Protein AF-A0A7W4E0H0-F1 (afdb_monomer_lite)

Secondary structure (DSSP, 8-state):
--HHHHHHHHHHHHHHHHHHHHHHHHHHHH--THHHHHHHHHHHHHHHHHHHHHHHHHHHTTS-HHHHHHHHHHHHHHHHHHHHHHHTT-

Foldseek 3Di:
DDLVVLLVVLVVVLVVLVVVLVVLLVVLVVDDDPLSVVSVVLSVVSVVLSVVLVVVSVVPSVDDSVVSVVSSVVNVVVSVVSVVVNVVSD

Sequence (90 aa):
MDTNELKQKFQEQIENAKKELEILKGKAEELSGDAKAELEEKSKLLEAKLEEAEGKWDEIKDLAEDKLEDLKSDFGKLWDSAKSKLDDLF

pLDDT: mean 84.87, std 5.75, range [61.16, 91.44]

Radius of gyration: 14.51 Å; chains: 1; bounding box: 31×17×45 Å

Structure (mmCIF, N/CA/C/O backbone):
data_AF-A0A7W4E0H0-F1
#
_entry.id   AF-A0A7W4E0H0-F1
#
loop_
_atom_site.group_PDB
_atom_site.id
_atom_site.type_symbol
_atom_site.label_atom_id
_atom_site.label_alt_id
_atom_site.label_comp_id
_atom_site.label_asym_id
_atom_site.label_entity_id
_atom_site.label_seq_id
_atom_site.pdbx_PDB_ins_code
_atom_site.Cartn_x
_atom_site.Cartn_y
_atom_site.Cartn_z
_atom_site.occupancy
_atom_site.B_iso_or_equiv
_atom_site.auth_seq_id
_atom_site.auth_comp_id
_atom_site.auth_asym_id
_atom_site.auth_atom_id
_atom_site.pdbx_PDB_model_num
ATOM 1 N N . MET A 1 1 ? -4.070 -4.419 20.940 1.00 61.16 1 MET A N 1
ATOM 2 C CA . MET A 1 1 ? -3.736 -3.274 20.077 1.00 61.16 1 MET A CA 1
ATOM 3 C C . MET A 1 1 ? 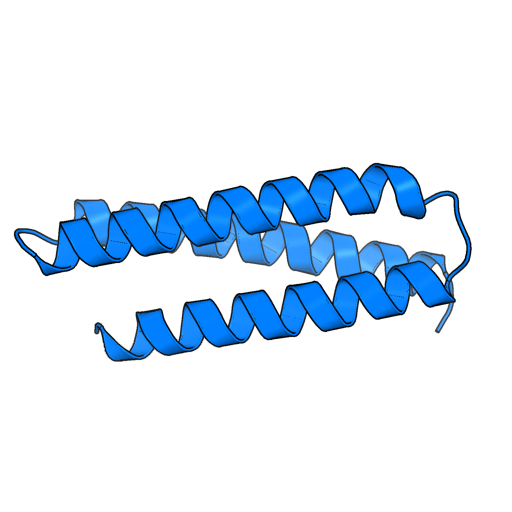-4.963 -2.403 20.110 1.00 61.16 1 MET A C 1
ATOM 5 O O . MET A 1 1 ? -6.018 -2.947 19.835 1.00 61.16 1 MET A O 1
ATOM 9 N N . ASP A 1 2 ? -4.870 -1.154 20.554 1.00 78.56 2 ASP A N 1
ATOM 10 C CA . ASP A 1 2 ? -6.070 -0.317 20.687 1.00 78.56 2 ASP A CA 1
ATOM 11 C C . ASP A 1 2 ? -6.559 0.163 19.311 1.00 78.56 2 ASP A C 1
ATOM 13 O O . ASP A 1 2 ? -5.762 0.372 18.393 1.00 78.56 2 ASP A O 1
ATOM 17 N N . THR A 1 3 ? -7.865 0.396 19.172 1.00 79.19 3 THR A N 1
ATOM 18 C CA . THR A 1 3 ? -8.531 0.673 17.884 1.00 79.19 3 THR A CA 1
ATOM 19 C C . THR A 1 3 ? -7.895 1.870 17.196 1.00 79.19 3 THR A C 1
ATOM 21 O O . THR A 1 3 ? -7.715 1.887 15.982 1.00 79.19 3 THR A O 1
ATOM 24 N N . ASN A 1 4 ? -7.515 2.875 17.986 1.00 83.06 4 ASN A N 1
ATOM 25 C CA . ASN A 1 4 ? -6.826 4.066 17.507 1.00 83.06 4 ASN A CA 1
ATOM 26 C C . ASN A 1 4 ? -5.428 3.766 16.962 1.00 83.06 4 ASN A C 1
ATOM 28 O O . ASN A 1 4 ? -5.066 4.320 15.930 1.00 83.06 4 ASN A O 1
ATOM 32 N N . GLU A 1 5 ? -4.657 2.881 17.594 1.00 84.81 5 GLU A N 1
ATOM 33 C CA . GLU A 1 5 ? -3.351 2.477 17.061 1.00 84.81 5 GLU A CA 1
ATOM 34 C C . GLU A 1 5 ? -3.512 1.694 15.757 1.00 84.81 5 GLU A C 1
ATOM 36 O O . GLU A 1 5 ? -2.744 1.870 14.812 1.00 84.81 5 GLU A O 1
ATOM 41 N N . LEU A 1 6 ? -4.518 0.819 15.695 1.00 83.69 6 LEU A N 1
ATOM 42 C CA . LEU A 1 6 ? -4.835 0.037 14.503 1.00 83.69 6 LEU A CA 1
ATOM 43 C C . LEU A 1 6 ? -5.238 0.963 13.352 1.00 83.69 6 LEU A C 1
ATOM 45 O O . LEU A 1 6 ? -4.735 0.806 12.235 1.00 83.69 6 LEU A O 1
ATOM 49 N N . LYS A 1 7 ? -6.016 2.005 13.671 1.00 85.69 7 LYS A N 1
ATOM 50 C CA . LYS A 1 7 ? -6.371 3.070 12.740 1.00 85.69 7 LYS A CA 1
ATOM 51 C C . LYS A 1 7 ? -5.196 3.864 12.224 1.00 85.69 7 LYS A C 1
ATOM 53 O O . LYS A 1 7 ? -5.032 3.982 11.013 1.00 85.69 7 LYS A O 1
ATOM 58 N N . GLN A 1 8 ? -4.358 4.354 13.126 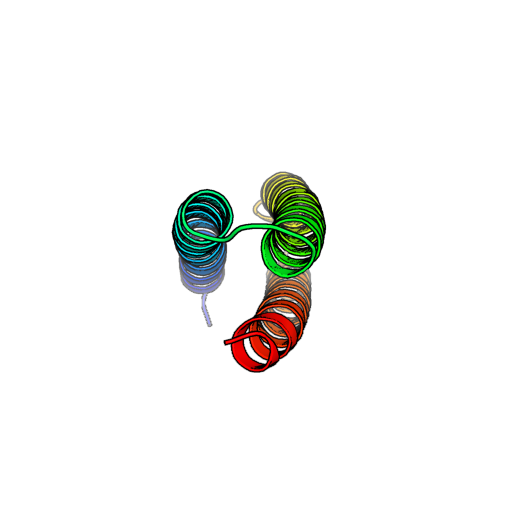1.00 87.81 8 GLN A N 1
ATOM 59 C CA . GLN A 1 8 ? -3.173 5.106 12.742 1.00 87.81 8 GLN A CA 1
ATOM 60 C C . GLN A 1 8 ? -2.252 4.267 11.863 1.00 87.81 8 GLN A C 1
ATOM 62 O O . GLN A 1 8 ? -1.859 4.724 10.797 1.00 87.81 8 GLN A O 1
ATOM 67 N N . LYS A 1 9 ? -1.987 3.008 12.231 1.00 86.38 9 LYS A N 1
ATOM 68 C CA . LYS A 1 9 ? -1.104 2.155 11.427 1.00 86.38 9 LYS A CA 1
ATOM 69 C C . LYS A 1 9 ? -1.671 1.822 10.053 1.00 86.38 9 LYS A C 1
ATOM 71 O O . LYS A 1 9 ? -0.895 1.655 9.120 1.00 86.38 9 LYS A O 1
ATOM 76 N N . PHE A 1 10 ? -2.984 1.654 9.916 1.00 86.81 10 PHE A N 1
ATOM 77 C CA . PHE A 1 10 ? -3.561 1.408 8.596 1.00 86.81 10 PHE A CA 1
ATOM 78 C C . PHE A 1 10 ? -3.535 2.666 7.727 1.00 86.81 10 PHE A C 1
ATOM 80 O O . PHE A 1 10 ? -3.147 2.598 6.564 1.00 86.81 10 PHE A O 1
ATOM 87 N N . GLN A 1 11 ? -3.840 3.824 8.312 1.00 87.62 11 GLN A N 1
ATOM 88 C CA . GLN A 1 11 ? -3.702 5.106 7.631 1.00 87.62 11 GLN A CA 1
ATOM 89 C C . GLN A 1 11 ? -2.247 5.364 7.194 1.00 87.62 11 GLN A C 1
ATOM 91 O O . GLN A 1 11 ? -2.009 5.771 6.061 1.00 87.62 11 GLN A O 1
ATOM 96 N N . GLU A 1 12 ? -1.263 5.044 8.039 1.00 90.50 12 GLU A N 1
ATOM 97 C CA . GLU A 1 12 ? 0.163 5.088 7.685 1.00 90.50 12 GLU A CA 1
ATOM 98 C C . GLU A 1 12 ? 0.515 4.122 6.545 1.00 90.50 12 GLU A C 1
ATOM 100 O O . GLU A 1 12 ? 1.308 4.469 5.673 1.00 90.50 12 GLU A O 1
ATOM 105 N N . GLN A 1 13 ? -0.060 2.913 6.520 1.00 88.00 13 GLN A N 1
ATOM 106 C CA . GLN A 1 13 ? 0.149 1.972 5.414 1.00 88.00 13 GLN A CA 1
ATOM 107 C C . GLN A 1 13 ? -0.400 2.514 4.098 1.00 88.00 13 GLN A C 1
ATOM 109 O O . GLN A 1 13 ? 0.292 2.432 3.087 1.00 88.00 13 GLN A O 1
ATOM 114 N N . ILE A 1 14 ? -1.600 3.095 4.114 1.00 89.38 14 ILE A N 1
ATOM 115 C CA . ILE A 1 14 ? -2.188 3.754 2.945 1.00 89.38 14 ILE A CA 1
ATOM 116 C C . ILE A 1 14 ? -1.292 4.906 2.477 1.00 89.38 14 ILE A C 1
ATOM 118 O O . ILE A 1 14 ? -0.976 4.993 1.293 1.00 89.38 14 ILE A O 1
ATOM 122 N N . GLU A 1 15 ? -0.834 5.776 3.381 1.00 91.19 15 GLU A N 1
ATOM 123 C CA . GLU A 1 15 ? 0.051 6.884 3.004 1.00 91.19 15 GLU A CA 1
ATOM 124 C C . GLU A 1 15 ? 1.392 6.406 2.438 1.00 91.19 15 GLU A C 1
ATOM 126 O O . GLU A 1 15 ? 1.889 6.967 1.459 1.00 91.19 15 GLU A O 1
ATOM 131 N N . ASN A 1 16 ? 1.991 5.375 3.034 1.00 90.38 16 ASN A N 1
ATOM 132 C CA . ASN A 1 16 ? 3.232 4.796 2.529 1.00 90.38 16 ASN A CA 1
ATOM 133 C C . ASN A 1 16 ? 3.024 4.180 1.147 1.00 90.38 16 ASN A C 1
ATOM 135 O O . ASN A 1 16 ? 3.817 4.430 0.243 1.00 90.38 16 ASN A O 1
ATOM 139 N N . ALA A 1 17 ? 1.929 3.450 0.959 1.00 89.88 17 ALA A N 1
ATOM 140 C CA . ALA A 1 17 ? 1.568 2.881 -0.323 1.00 89.88 17 ALA A CA 1
ATOM 141 C C . ALA A 1 17 ? 1.331 3.970 -1.390 1.00 89.88 17 ALA A C 1
ATOM 143 O O . ALA A 1 17 ? 1.837 3.850 -2.503 1.00 89.88 17 ALA A O 1
ATOM 144 N N . LYS A 1 18 ? 0.681 5.095 -1.051 1.00 90.75 18 LYS A N 1
ATOM 145 C CA . LYS A 1 18 ? 0.563 6.261 -1.951 1.00 90.75 18 LYS A CA 1
ATOM 146 C C . LYS A 1 18 ? 1.925 6.801 -2.382 1.00 90.75 18 LYS A C 1
ATOM 148 O O . LYS A 1 18 ? 2.153 7.000 -3.572 1.00 90.75 18 LYS A O 1
ATOM 153 N N . LYS A 1 19 ? 2.842 7.007 -1.433 1.00 91.44 19 LYS A N 1
ATOM 154 C CA . LYS A 1 19 ? 4.201 7.499 -1.728 1.00 91.44 19 LYS A CA 1
ATOM 155 C C . LYS A 1 19 ? 4.966 6.531 -2.624 1.00 91.44 19 LYS A C 1
ATOM 157 O O . LYS A 1 19 ? 5.626 6.947 -3.570 1.00 91.44 19 LYS A O 1
ATOM 162 N N . GLU A 1 20 ? 4.872 5.236 -2.344 1.00 88.56 20 GLU A N 1
ATOM 163 C CA . GLU A 1 20 ? 5.496 4.209 -3.175 1.00 88.56 20 GLU A CA 1
ATOM 164 C C . GLU A 1 20 ? 4.898 4.173 -4.581 1.00 88.56 20 GLU A C 1
ATOM 166 O O . GLU A 1 20 ? 5.645 4.085 -5.551 1.00 88.56 20 GLU A O 1
ATOM 171 N N . LEU A 1 21 ? 3.577 4.316 -4.710 1.00 90.38 21 LEU A N 1
ATOM 172 C CA . LEU A 1 21 ? 2.900 4.427 -5.998 1.00 90.38 21 LEU A CA 1
ATOM 173 C C . LEU A 1 21 ? 3.435 5.600 -6.825 1.00 90.38 21 LEU A C 1
ATOM 175 O O . LEU A 1 21 ? 3.683 5.435 -8.017 1.00 90.38 21 LEU A O 1
ATOM 179 N N . GLU A 1 22 ? 3.624 6.770 -6.210 1.00 90.88 22 GLU A N 1
ATOM 180 C CA . GLU A 1 22 ? 4.198 7.938 -6.885 1.00 90.88 22 GLU A CA 1
ATOM 181 C C . GLU A 1 22 ? 5.637 7.684 -7.339 1.00 90.88 22 GLU A C 1
ATOM 183 O O . GLU A 1 22 ? 5.984 8.005 -8.474 1.00 90.88 22 GLU A O 1
ATOM 188 N N . ILE A 1 23 ? 6.459 7.045 -6.499 1.00 89.38 23 ILE A N 1
ATOM 189 C CA . ILE A 1 23 ? 7.826 6.652 -6.871 1.00 89.38 23 ILE A CA 1
ATOM 190 C C . ILE A 1 23 ? 7.800 5.692 -8.062 1.00 89.38 23 ILE A C 1
ATOM 192 O O . ILE A 1 23 ? 8.583 5.852 -8.996 1.00 89.38 23 ILE A O 1
ATOM 196 N N . LEU A 1 24 ? 6.905 4.701 -8.052 1.00 87.19 24 LEU A N 1
ATOM 197 C CA . LEU A 1 24 ? 6.751 3.760 -9.156 1.00 87.19 24 LEU A CA 1
ATOM 198 C C . LEU A 1 24 ? 6.316 4.473 -10.433 1.00 87.19 24 LEU A C 1
ATOM 200 O O . LEU A 1 24 ? 6.954 4.294 -11.460 1.00 87.19 24 LEU A O 1
ATOM 204 N N . LYS A 1 25 ? 5.298 5.335 -10.371 1.00 87.31 25 LYS A N 1
ATOM 205 C CA . LYS A 1 25 ? 4.866 6.137 -11.524 1.00 87.31 25 LYS A CA 1
ATOM 206 C C . LYS A 1 25 ? 6.018 6.978 -12.083 1.00 87.31 25 LYS A C 1
ATOM 208 O O . LYS A 1 25 ? 6.236 6.951 -13.288 1.00 87.31 25 LYS A O 1
ATOM 213 N N . GLY A 1 26 ? 6.806 7.624 -11.220 1.00 89.50 26 GLY A N 1
ATOM 214 C CA . GLY A 1 26 ? 8.002 8.369 -11.625 1.00 89.50 26 GLY A CA 1
ATOM 215 C C . GLY A 1 26 ? 9.049 7.486 -12.312 1.00 89.50 26 GLY A C 1
ATOM 216 O O . GLY A 1 26 ? 9.504 7.811 -13.404 1.00 89.50 26 GLY A O 1
ATOM 217 N N . LYS A 1 27 ? 9.361 6.313 -11.744 1.00 86.31 27 LYS A N 1
ATOM 218 C CA . LYS A 1 27 ? 10.248 5.332 -12.393 1.00 86.31 27 LYS A CA 1
ATOM 219 C C . LYS A 1 27 ? 9.699 4.860 -13.744 1.00 86.31 27 LYS A C 1
ATOM 221 O O . LYS A 1 27 ? 10.477 4.624 -14.661 1.00 86.31 27 LYS A O 1
ATOM 226 N N . ALA A 1 28 ? 8.378 4.728 -13.889 1.00 87.25 28 ALA A N 1
ATOM 227 C CA . ALA A 1 28 ? 7.736 4.372 -15.158 1.00 87.25 28 ALA A CA 1
ATOM 228 C C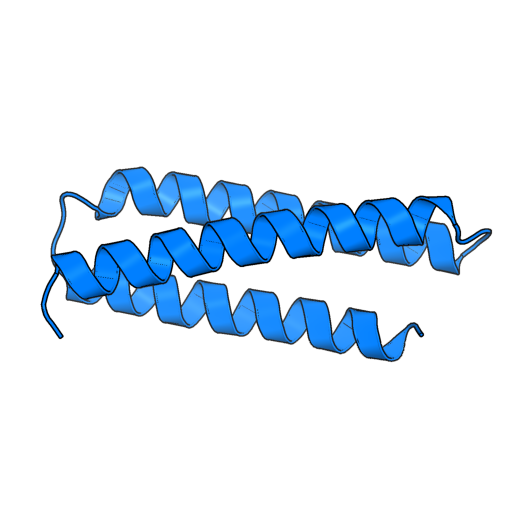 . ALA A 1 28 ? 8.028 5.420 -16.232 1.00 87.25 28 ALA A C 1
ATOM 230 O O . ALA A 1 28 ? 8.279 5.075 -17.385 1.00 87.25 28 ALA A O 1
ATOM 231 N N . GLU A 1 29 ? 8.005 6.697 -15.851 1.00 86.38 29 GLU A N 1
ATOM 232 C CA . GLU A 1 29 ? 8.330 7.803 -16.748 1.00 86.38 29 GLU A CA 1
ATOM 233 C C . GLU A 1 29 ? 9.809 7.826 -17.150 1.00 86.38 29 GLU A C 1
ATOM 235 O O . GLU A 1 29 ? 10.113 8.222 -18.276 1.00 86.38 29 GLU A O 1
ATOM 240 N N . GLU A 1 30 ? 10.709 7.360 -16.279 1.00 86.88 30 GLU A N 1
ATOM 241 C CA . GLU A 1 30 ? 12.140 7.201 -16.577 1.00 86.88 30 GLU A CA 1
ATOM 242 C C . GLU A 1 30 ? 12.449 5.964 -17.443 1.00 86.88 30 GLU A C 1
ATOM 244 O O . GLU A 1 30 ? 13.469 5.922 -18.136 1.00 86.88 30 GLU A O 1
ATOM 249 N N . LEU A 1 31 ? 11.572 4.958 -17.431 1.00 86.12 31 LEU A N 1
ATOM 250 C CA . LEU A 1 31 ? 11.677 3.762 -18.264 1.00 86.12 31 LEU A CA 1
ATOM 251 C C . LEU A 1 31 ? 11.153 3.993 -19.691 1.00 86.12 31 LEU A C 1
ATOM 253 O O . LEU A 1 31 ? 10.433 4.942 -20.001 1.00 86.12 31 LEU A O 1
ATOM 257 N N . SER A 1 32 ? 11.489 3.073 -20.599 1.00 85.56 32 SER A N 1
ATOM 258 C CA . SER A 1 32 ? 10.989 3.085 -21.977 1.00 85.56 32 SER A CA 1
ATOM 259 C C . SER A 1 32 ? 10.698 1.675 -22.493 1.00 85.56 32 SER A C 1
ATOM 261 O O . SER A 1 32 ? 11.203 0.687 -21.959 1.00 85.56 32 SER A O 1
ATOM 263 N N . GLY A 1 33 ? 9.857 1.583 -23.528 1.00 85.44 33 GLY A N 1
ATOM 264 C CA . GLY A 1 33 ? 9.459 0.308 -24.127 1.00 85.44 33 GLY A CA 1
ATOM 265 C C . GLY A 1 33 ? 8.582 -0.541 -23.203 1.00 85.44 33 GLY A C 1
ATOM 266 O O . GLY A 1 33 ? 7.754 -0.009 -22.462 1.00 85.44 33 GLY A O 1
ATOM 267 N N . ASP A 1 34 ? 8.775 -1.858 -23.250 1.00 85.94 34 ASP A N 1
ATOM 268 C CA . ASP A 1 34 ? 7.945 -2.830 -22.524 1.00 85.94 34 ASP A CA 1
ATOM 269 C C . ASP A 1 34 ? 8.031 -2.663 -21.001 1.00 85.94 34 ASP A C 1
ATOM 271 O O . ASP A 1 34 ? 7.021 -2.784 -20.312 1.00 85.94 34 ASP A O 1
ATOM 275 N N . ALA A 1 35 ? 9.201 -2.279 -20.475 1.00 84.44 35 ALA A N 1
ATOM 276 C CA . ALA A 1 35 ? 9.390 -2.049 -19.043 1.00 84.44 35 ALA A CA 1
ATOM 277 C C . ALA A 1 35 ? 8.503 -0.908 -18.519 1.00 84.44 35 ALA A C 1
ATOM 279 O O . ALA A 1 35 ? 7.930 -1.018 -17.439 1.00 84.44 35 ALA A O 1
ATOM 280 N N . LYS A 1 36 ? 8.331 0.169 -19.302 1.00 88.12 36 LYS A N 1
ATOM 281 C CA . LYS A 1 36 ? 7.413 1.263 -18.952 1.00 88.12 36 LYS A CA 1
ATOM 282 C C . LYS A 1 36 ? 5.963 0.786 -18.936 1.00 88.12 36 LYS A C 1
ATOM 284 O O . LYS A 1 36 ? 5.238 1.092 -17.995 1.00 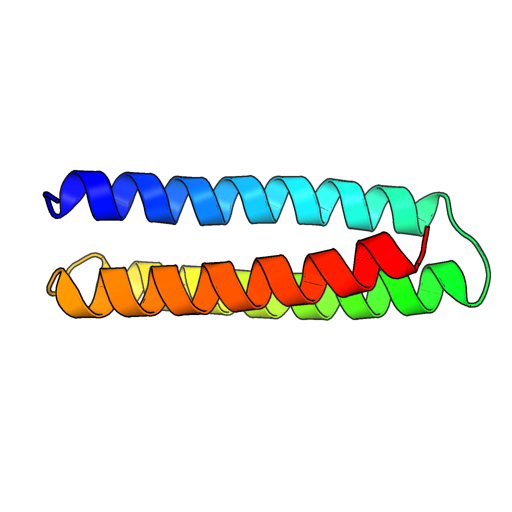88.12 36 LYS A O 1
ATOM 289 N N . ALA A 1 37 ? 5.548 0.046 -19.963 1.00 88.50 37 ALA A N 1
ATOM 290 C CA . ALA A 1 37 ? 4.180 -0.451 -20.068 1.00 88.50 37 ALA A CA 1
ATOM 291 C C . ALA A 1 37 ? 3.826 -1.397 -18.908 1.00 88.50 37 ALA A C 1
ATOM 293 O O . ALA A 1 37 ? 2.775 -1.232 -18.289 1.00 88.50 37 ALA A O 1
ATOM 294 N N . GLU A 1 38 ? 4.722 -2.329 -18.565 1.00 86.25 38 GLU A N 1
ATOM 295 C CA . GLU A 1 38 ? 4.512 -3.262 -17.454 1.00 86.25 38 GLU A CA 1
ATOM 296 C C . GLU A 1 38 ? 4.468 -2.532 -16.105 1.00 86.25 38 GLU A C 1
ATOM 298 O O . GLU A 1 38 ? 3.622 -2.830 -15.256 1.00 86.25 38 GLU A O 1
ATOM 303 N N . LEU A 1 39 ? 5.337 -1.535 -15.911 1.00 87.69 39 LEU A N 1
ATOM 304 C CA . LEU A 1 39 ? 5.343 -0.740 -14.690 1.00 87.69 39 LEU A CA 1
ATOM 305 C C . LEU A 1 39 ? 4.079 0.115 -14.552 1.00 87.69 39 LEU A C 1
ATOM 307 O O . LEU A 1 39 ? 3.472 0.120 -13.486 1.00 87.69 39 LEU A O 1
ATOM 311 N N . GLU A 1 40 ? 3.646 0.796 -15.618 1.00 88.94 40 GLU A N 1
ATOM 312 C CA . GLU A 1 40 ? 2.409 1.587 -15.625 1.00 88.94 40 GLU A CA 1
ATOM 313 C C . GLU A 1 40 ? 1.171 0.724 -15.352 1.00 88.94 40 GLU A C 1
ATOM 315 O O . GLU A 1 40 ? 0.272 1.147 -14.621 1.00 88.94 40 GLU A O 1
ATOM 320 N N . GLU A 1 41 ? 1.107 -0.484 -15.918 1.00 88.56 41 GLU A N 1
ATOM 321 C CA . GLU A 1 41 ? 0.015 -1.426 -15.665 1.00 88.56 41 GLU A CA 1
ATOM 322 C C . GLU A 1 41 ? -0.012 -1.854 -14.193 1.00 88.56 41 GLU A C 1
ATOM 324 O O . GLU A 1 41 ? -1.059 -1.778 -13.539 1.00 88.56 41 GLU A O 1
ATOM 329 N N . LYS A 1 42 ? 1.148 -2.227 -13.635 1.00 85.56 42 LYS A N 1
ATOM 330 C CA . LYS A 1 42 ? 1.269 -2.581 -12.213 1.00 85.56 42 LYS A CA 1
ATOM 331 C C . LYS A 1 42 ? 0.946 -1.396 -11.305 1.00 85.56 42 LYS A C 1
ATOM 333 O O . LYS A 1 42 ? 0.220 -1.576 -10.329 1.00 85.56 42 LYS A O 1
ATOM 338 N N . SER A 1 43 ? 1.401 -0.189 -11.640 1.00 88.88 43 SER A N 1
ATOM 339 C CA . SER A 1 43 ? 1.056 1.040 -10.920 1.00 88.88 43 SER A CA 1
ATOM 340 C C . SER A 1 43 ? -0.450 1.298 -10.932 1.00 88.88 43 SER A C 1
ATOM 342 O O . SER A 1 43 ? -1.011 1.578 -9.883 1.00 88.88 43 SER A O 1
ATOM 344 N N . LYS A 1 44 ? -1.149 1.141 -12.061 1.00 89.31 44 LYS A N 1
ATOM 345 C CA . LYS A 1 44 ? -2.618 1.293 -12.097 1.00 89.31 44 LYS A CA 1
ATOM 346 C C . LYS A 1 44 ? -3.334 0.251 -11.238 1.00 89.31 44 LYS A C 1
ATOM 348 O O . LYS A 1 44 ? -4.323 0.564 -10.581 1.00 89.31 44 LYS A O 1
ATOM 353 N N . LEU A 1 45 ? -2.836 -0.985 -11.220 1.00 87.56 45 LEU A N 1
ATOM 354 C CA . LEU A 1 45 ? -3.407 -2.055 -10.401 1.00 87.56 45 LEU A CA 1
ATOM 355 C C . LEU A 1 45 ? -3.215 -1.785 -8.901 1.00 87.56 45 LEU A C 1
ATOM 357 O O . LEU A 1 45 ? -4.135 -2.003 -8.112 1.00 87.56 45 LEU A O 1
ATOM 361 N N . LEU A 1 46 ? -2.039 -1.287 -8.516 1.00 87.69 46 LEU A N 1
ATOM 362 C CA . LEU A 1 46 ? -1.749 -0.829 -7.159 1.00 87.69 46 LEU A CA 1
ATOM 363 C C . LEU A 1 46 ? -2.634 0.357 -6.756 1.00 87.69 46 LEU A C 1
ATOM 365 O O . LEU A 1 46 ? -3.181 0.356 -5.658 1.00 87.69 46 LEU A O 1
ATOM 369 N N . GLU A 1 47 ? -2.822 1.327 -7.650 1.00 90.50 47 GLU A N 1
ATOM 370 C CA . GLU A 1 47 ? -3.669 2.502 -7.424 1.00 90.50 47 GLU A CA 1
ATOM 371 C C . GLU A 1 47 ? -5.121 2.108 -7.156 1.00 90.50 47 GLU A C 1
ATOM 373 O O . GLU A 1 47 ? -5.688 2.507 -6.144 1.00 90.50 47 GLU A O 1
ATOM 378 N N . ALA A 1 48 ? -5.691 1.240 -7.995 1.00 90.00 48 ALA A N 1
ATOM 379 C CA . ALA A 1 48 ? -7.053 0.748 -7.811 1.00 90.00 48 ALA A CA 1
ATOM 380 C C . ALA A 1 48 ? -7.228 -0.002 -6.478 1.00 90.00 48 ALA A C 1
ATOM 382 O O . ALA A 1 48 ? -8.236 0.158 -5.794 1.00 90.00 48 ALA A O 1
ATOM 383 N N . LYS A 1 49 ? -6.234 -0.808 -6.076 1.00 86.00 49 LYS A N 1
ATOM 384 C CA . LYS A 1 49 ? -6.255 -1.502 -4.776 1.00 86.00 49 LYS A CA 1
ATOM 385 C C . LYS A 1 49 ? -6.152 -0.541 -3.601 1.00 86.00 49 LYS A C 1
ATOM 387 O O . LYS A 1 49 ? -6.745 -0.798 -2.557 1.00 86.00 49 LYS A O 1
ATOM 392 N N . LEU A 1 50 ? -5.380 0.524 -3.760 1.00 90.06 50 LEU A N 1
ATOM 393 C CA . LEU A 1 50 ? -5.222 1.551 -2.749 1.00 90.06 50 LEU A CA 1
ATOM 394 C C . LEU A 1 50 ? -6.509 2.358 -2.571 1.00 90.06 50 LEU A C 1
ATOM 396 O O . LEU A 1 50 ? -6.943 2.532 -1.439 1.00 90.06 50 LEU A O 1
ATOM 400 N N . GLU A 1 51 ? -7.165 2.754 -3.661 1.00 90.50 51 GLU A N 1
ATOM 401 C CA . GLU A 1 51 ? -8.493 3.377 -3.601 1.00 90.50 51 GLU A CA 1
ATOM 402 C C . GLU A 1 51 ? -9.533 2.443 -2.970 1.00 90.50 51 GLU A C 1
ATOM 404 O O . GLU A 1 51 ? -10.329 2.878 -2.141 1.00 90.50 51 GLU A O 1
ATOM 409 N N . GLU A 1 52 ? -9.513 1.146 -3.298 1.00 88.88 52 GLU A N 1
ATOM 410 C CA . GLU A 1 52 ? -10.406 0.166 -2.668 1.00 88.88 52 GLU A CA 1
ATOM 411 C C . GLU A 1 52 ? -10.147 0.058 -1.156 1.00 88.88 52 GLU A C 1
ATOM 413 O O . GLU A 1 52 ? -11.089 -0.002 -0.363 1.00 88.88 52 GLU A O 1
ATOM 418 N N . ALA A 1 53 ? -8.876 0.047 -0.748 1.00 87.31 53 ALA A N 1
ATOM 419 C CA . ALA A 1 53 ? -8.483 0.012 0.654 1.00 87.31 53 ALA A CA 1
ATOM 420 C C . ALA A 1 53 ? -8.883 1.293 1.396 1.00 87.31 53 ALA A C 1
ATOM 422 O O . ALA A 1 53 ? -9.367 1.188 2.518 1.00 87.31 53 ALA A O 1
ATOM 423 N N . GLU A 1 54 ? -8.749 2.469 0.779 1.00 89.00 54 GLU A N 1
ATOM 424 C CA . GLU A 1 54 ? -9.225 3.749 1.322 1.00 89.00 54 GLU A CA 1
ATOM 425 C C . GLU A 1 54 ? -10.752 3.822 1.415 1.00 89.00 54 GLU A C 1
ATOM 427 O O . GLU A 1 54 ? -11.290 4.289 2.414 1.00 89.00 54 GLU A O 1
ATOM 432 N N . GLY A 1 55 ? -11.476 3.318 0.417 1.00 88.69 55 GLY A N 1
ATOM 433 C CA . GLY A 1 55 ? -12.935 3.256 0.477 1.00 88.69 55 GLY A CA 1
ATOM 434 C C . GLY A 1 55 ? -13.402 2.354 1.619 1.00 88.69 55 GLY A C 1
ATOM 435 O O . GLY A 1 55 ? -14.180 2.768 2.479 1.00 88.69 55 GLY A O 1
ATOM 436 N N . LYS A 1 56 ? -12.849 1.137 1.691 1.00 86.06 56 LYS A N 1
ATOM 437 C CA . LYS A 1 56 ? -13.130 0.203 2.790 1.00 86.06 56 LYS A CA 1
ATOM 438 C C . LYS A 1 56 ? -12.693 0.772 4.133 1.00 86.06 56 LYS A C 1
ATOM 440 O O . LYS A 1 56 ? -13.397 0.564 5.116 1.00 86.06 56 LYS A O 1
ATOM 445 N N . TRP A 1 57 ? -11.574 1.495 4.179 1.00 86.62 57 TRP A N 1
ATOM 446 C CA . TRP A 1 57 ? -11.103 2.194 5.370 1.00 86.62 57 TRP A CA 1
ATOM 447 C C . TRP A 1 57 ? -12.174 3.108 5.934 1.00 86.62 57 TRP A C 1
ATOM 449 O O . TRP A 1 57 ? -12.530 3.001 7.104 1.00 86.62 57 TRP A O 1
ATOM 459 N N . ASP A 1 58 ? -12.686 4.000 5.092 1.00 86.38 58 ASP A N 1
ATOM 460 C CA . ASP A 1 58 ? -13.642 5.012 5.499 1.00 86.38 58 ASP A CA 1
ATOM 461 C C . ASP A 1 58 ? -14.973 4.403 5.942 1.00 86.38 58 ASP A C 1
ATOM 463 O O . ASP A 1 58 ? -15.621 4.957 6.829 1.00 86.38 58 ASP A O 1
ATOM 467 N N . GLU A 1 59 ? -15.341 3.240 5.401 1.00 85.50 59 GLU A N 1
ATOM 468 C CA . GLU A 1 59 ? -16.512 2.478 5.837 1.00 85.50 59 GLU A CA 1
ATOM 469 C C . GLU A 1 59 ? -16.306 1.774 7.186 1.00 85.50 59 GLU A C 1
ATOM 471 O O . GLU A 1 59 ? -17.214 1.758 8.021 1.00 85.50 59 GLU A O 1
ATOM 476 N N . ILE A 1 60 ? -15.136 1.164 7.414 1.00 83.12 60 ILE A N 1
ATOM 477 C CA . ILE A 1 60 ? -14.902 0.318 8.596 1.00 83.12 60 ILE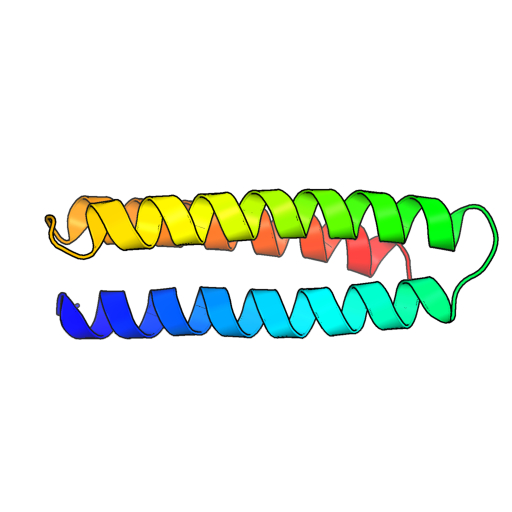 A CA 1
ATOM 478 C C . ILE A 1 60 ? -14.187 1.022 9.742 1.00 83.12 60 ILE A C 1
ATOM 480 O O . ILE A 1 60 ? -14.175 0.484 10.847 1.00 83.12 60 ILE A O 1
ATOM 484 N N . LYS A 1 61 ? -13.611 2.210 9.532 1.00 78.00 61 LYS A N 1
ATOM 485 C CA . LYS A 1 61 ? -12.954 2.978 10.600 1.00 78.00 61 LYS A CA 1
ATOM 486 C C . LYS A 1 61 ? -13.918 3.296 11.741 1.00 78.00 61 LYS A C 1
ATOM 488 O O . LYS A 1 61 ? -13.484 3.428 12.877 1.00 78.00 61 LYS A O 1
ATOM 493 N N . ASP A 1 62 ? -15.216 3.379 11.481 1.00 81.38 62 ASP A N 1
ATOM 494 C CA . ASP A 1 62 ? -16.226 3.597 12.521 1.00 81.38 62 ASP A CA 1
ATOM 495 C C . ASP A 1 62 ? -16.825 2.279 13.060 1.00 81.38 62 ASP A C 1
ATOM 497 O O . ASP A 1 62 ? -17.652 2.296 13.972 1.00 81.38 62 ASP A O 1
ATOM 501 N N . LEU A 1 63 ? -16.384 1.130 12.532 1.00 75.50 63 LEU A N 1
ATOM 502 C CA . LEU A 1 63 ? -16.785 -0.223 12.929 1.00 75.50 63 LEU A CA 1
ATOM 503 C C . LEU A 1 63 ? -15.718 -0.905 13.818 1.00 75.50 63 LEU A C 1
ATOM 505 O O . LEU A 1 63 ? -14.714 -0.310 14.205 1.00 75.50 63 LEU A O 1
ATOM 509 N N . ALA A 1 64 ? -15.981 -2.160 14.197 1.00 75.88 64 ALA A N 1
ATOM 510 C CA . AL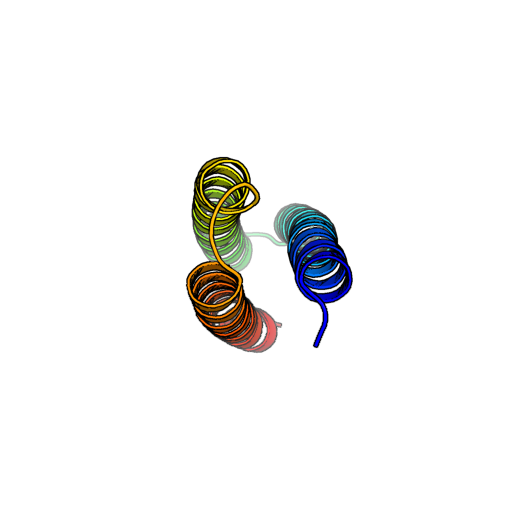A A 1 64 ? -15.168 -2.945 15.129 1.00 75.88 64 ALA A CA 1
ATOM 511 C C . ALA A 1 64 ? -13.723 -3.210 14.646 1.00 75.88 64 ALA A C 1
ATOM 513 O O . ALA A 1 64 ? -13.488 -3.411 13.453 1.00 75.88 64 ALA A O 1
ATOM 514 N N . GLU A 1 65 ? -12.793 -3.299 15.607 1.00 77.69 65 GLU A N 1
ATOM 515 C CA . GLU A 1 65 ? -11.355 -3.584 15.422 1.00 77.69 65 GLU A CA 1
ATOM 516 C C . GLU A 1 65 ? -11.061 -4.780 14.520 1.00 77.69 65 GLU A C 1
ATOM 518 O O . GLU A 1 65 ? -10.209 -4.672 13.642 1.00 77.69 65 GLU A O 1
ATOM 523 N N . ASP A 1 66 ? -11.779 -5.889 14.700 1.00 81.38 66 ASP A N 1
ATOM 524 C CA . ASP A 1 66 ? -11.487 -7.142 13.997 1.00 81.38 66 ASP A CA 1
ATOM 525 C C . ASP A 1 66 ? -11.515 -6.971 12.470 1.00 81.38 66 ASP A C 1
ATOM 527 O O . ASP A 1 66 ? -10.631 -7.440 11.758 1.00 81.38 66 ASP A O 1
ATOM 531 N N . LYS A 1 67 ? -12.490 -6.214 11.945 1.00 83.50 67 LYS A N 1
ATOM 532 C CA . LYS A 1 67 ? -12.587 -5.961 10.495 1.00 83.50 67 LYS A CA 1
ATOM 533 C C . LYS A 1 67 ? -11.444 -5.099 9.978 1.00 83.50 67 LYS A C 1
ATOM 535 O O . LYS A 1 67 ? -11.043 -5.204 8.821 1.00 83.50 67 LYS A O 1
ATOM 540 N N . LEU A 1 68 ? -10.984 -4.201 10.833 1.00 83.44 68 LEU A N 1
ATOM 541 C CA . LEU A 1 68 ? -9.946 -3.234 10.547 1.00 83.44 68 LEU A CA 1
ATOM 542 C C . LEU A 1 68 ? -8.580 -3.918 10.476 1.00 83.44 68 LEU A C 1
ATOM 544 O O . LEU A 1 68 ? -7.770 -3.617 9.599 1.00 83.44 68 LEU A O 1
ATOM 548 N N . GLU A 1 69 ? -8.360 -4.887 11.360 1.00 84.31 69 GLU A N 1
ATOM 549 C CA . GLU A 1 69 ? -7.177 -5.735 11.356 1.00 84.31 69 GLU A CA 1
ATOM 550 C C . GLU A 1 69 ? -7.136 -6.668 10.140 1.00 84.31 69 GLU A C 1
ATOM 552 O O . GLU A 1 69 ? -6.093 -6.758 9.484 1.00 84.31 69 GLU A O 1
ATOM 557 N N . ASP A 1 70 ? -8.272 -7.267 9.771 1.00 86.06 70 ASP A N 1
ATOM 558 C CA . ASP A 1 70 ? -8.393 -8.071 8.550 1.00 86.06 70 ASP A CA 1
ATOM 559 C C . ASP A 1 70 ? -8.075 -7.241 7.297 1.00 86.06 70 ASP A C 1
ATOM 561 O O . ASP A 1 70 ? -7.215 -7.627 6.499 1.00 86.06 70 ASP A O 1
ATOM 565 N N . LEU A 1 71 ? -8.689 -6.056 7.154 1.00 85.31 71 LEU A N 1
ATOM 566 C CA . LEU A 1 71 ? -8.439 -5.171 6.011 1.00 85.31 71 LEU A CA 1
ATOM 567 C C . LEU A 1 71 ? -6.961 -4.779 5.914 1.00 85.31 71 LEU A C 1
ATOM 569 O O . LEU A 1 71 ? -6.377 -4.796 4.830 1.00 85.31 71 LEU A O 1
ATOM 573 N N . LYS A 1 72 ? -6.347 -4.451 7.052 1.00 84.44 72 LYS A N 1
ATOM 574 C CA . LYS A 1 72 ? -4.925 -4.123 7.135 1.00 84.44 72 LYS A CA 1
ATOM 575 C C . LYS A 1 72 ? -4.035 -5.274 6.690 1.00 84.44 72 LYS A C 1
ATOM 577 O O . LYS A 1 72 ? -3.089 -5.065 5.933 1.00 84.44 72 LYS A O 1
ATOM 582 N N . SER A 1 73 ? -4.320 -6.478 7.172 1.00 86.31 73 SER A N 1
ATOM 583 C CA . SER A 1 73 ? -3.566 -7.682 6.823 1.00 86.31 73 SER A CA 1
ATOM 584 C C . SER A 1 73 ? -3.656 -7.978 5.327 1.00 86.31 73 SER A C 1
ATOM 586 O O . SER A 1 73 ? -2.637 -8.233 4.679 1.00 86.31 73 SER A O 1
ATOM 588 N N . ASP A 1 74 ? -4.859 -7.889 4.763 1.00 86.62 74 ASP A N 1
ATOM 589 C CA . ASP A 1 74 ? -5.105 -8.157 3.350 1.00 86.62 74 ASP A CA 1
ATOM 590 C C . ASP A 1 74 ? -4.460 -7.106 2.447 1.00 86.62 74 ASP A C 1
ATOM 592 O O . ASP A 1 74 ? -3.769 -7.458 1.488 1.00 86.62 74 ASP A O 1
ATOM 596 N N . PHE A 1 75 ? -4.624 -5.821 2.775 1.00 88.00 75 PHE A N 1
ATOM 597 C CA . PHE A 1 75 ? -3.994 -4.733 2.035 1.00 88.00 75 PHE A CA 1
ATOM 598 C C . PHE A 1 75 ? -2.470 -4.849 2.059 1.00 88.00 75 PHE A C 1
ATOM 600 O O . PHE A 1 75 ? -1.851 -4.822 0.998 1.00 88.00 75 PHE A O 1
ATOM 607 N N . GLY A 1 76 ? -1.871 -5.057 3.238 1.00 86.38 76 GLY A N 1
ATOM 608 C CA . GLY A 1 76 ? -0.422 -5.195 3.383 1.00 86.38 76 GLY A CA 1
ATOM 609 C C . GLY A 1 76 ? 0.143 -6.337 2.537 1.00 86.38 76 GLY A C 1
ATOM 610 O O . GLY A 1 76 ? 1.065 -6.126 1.757 1.00 86.38 76 GLY A O 1
ATOM 611 N N . LYS A 1 77 ? -0.466 -7.529 2.595 1.00 86.62 77 LYS A N 1
ATOM 612 C CA . LYS A 1 77 ? -0.035 -8.682 1.781 1.00 86.62 77 LYS A CA 1
ATOM 613 C C . LYS A 1 77 ? -0.161 -8.426 0.284 1.00 86.62 77 LYS A C 1
ATOM 615 O O . LYS A 1 77 ? 0.709 -8.830 -0.487 1.00 86.62 77 LYS A O 1
ATOM 620 N N . LEU A 1 78 ? -1.261 -7.806 -0.142 1.00 84.12 78 LEU A N 1
ATOM 621 C CA . LEU A 1 78 ? -1.485 -7.479 -1.547 1.00 84.12 78 LEU A CA 1
ATOM 622 C C . LEU A 1 78 ? -0.473 -6.447 -2.041 1.00 84.12 78 LEU A C 1
ATOM 624 O O . LEU A 1 78 ? 0.063 -6.613 -3.137 1.00 84.12 78 LEU A O 1
ATOM 628 N N . TRP A 1 79 ? -0.211 -5.420 -1.232 1.00 85.50 79 TRP A N 1
ATOM 629 C CA . TRP A 1 79 ? 0.754 -4.372 -1.529 1.00 85.50 79 TRP A CA 1
ATOM 630 C C . TRP A 1 79 ? 2.171 -4.938 -1.631 1.00 85.50 79 TRP A C 1
ATOM 632 O O . TRP A 1 79 ? 2.811 -4.788 -2.670 1.00 85.50 79 TRP A O 1
ATOM 642 N N . ASP A 1 80 ? 2.616 -5.691 -0.621 1.00 86.19 80 ASP A N 1
ATOM 643 C CA . ASP A 1 80 ? 3.931 -6.342 -0.611 1.00 86.19 80 ASP A CA 1
ATOM 644 C C . ASP A 1 80 ? 4.095 -7.320 -1.780 1.00 86.19 80 ASP A C 1
ATOM 646 O O . ASP A 1 80 ? 5.138 -7.354 -2.430 1.00 86.19 80 ASP A O 1
ATOM 650 N N . SER A 1 81 ? 3.058 -8.099 -2.105 1.00 84.81 81 SER A N 1
ATOM 651 C CA . SER A 1 81 ? 3.111 -9.031 -3.236 1.00 84.81 81 SER A CA 1
ATOM 652 C C . SER A 1 81 ? 3.237 -8.307 -4.577 1.00 84.81 81 SER A C 1
ATOM 654 O O . SER A 1 81 ? 4.012 -8.725 -5.439 1.00 84.81 81 SER A O 1
ATOM 656 N N . ALA A 1 82 ? 2.482 -7.227 -4.770 1.00 79.56 82 ALA A N 1
ATOM 657 C CA . ALA A 1 82 ? 2.555 -6.436 -5.989 1.00 79.56 82 ALA A CA 1
ATOM 658 C C . ALA A 1 82 ? 3.893 -5.690 -6.101 1.00 79.56 82 ALA A C 1
ATOM 660 O O . ALA A 1 82 ? 4.467 -5.648 -7.189 1.00 79.56 82 ALA A O 1
ATOM 661 N N . LYS A 1 83 ? 4.430 -5.200 -4.979 1.00 76.50 83 LYS A N 1
ATOM 662 C CA . LYS A 1 83 ? 5.757 -4.589 -4.903 1.00 76.50 83 LYS A CA 1
ATOM 663 C C . LYS A 1 83 ? 6.883 -5.582 -5.184 1.00 76.50 83 LYS A C 1
ATOM 665 O O . LYS A 1 83 ? 7.767 -5.274 -5.968 1.00 76.50 83 LYS A O 1
ATOM 670 N N . SER A 1 84 ? 6.828 -6.795 -4.638 1.00 82.19 84 SER A N 1
ATOM 671 C CA . SER A 1 84 ? 7.834 -7.832 -4.914 1.00 82.19 84 SER A CA 1
ATOM 672 C C . SER A 1 84 ? 7.930 -8.143 -6.410 1.00 82.19 84 SER A C 1
ATOM 674 O O . SER A 1 84 ? 9.023 -8.274 -6.944 1.00 82.19 84 SER A O 1
ATOM 676 N N . LYS A 1 85 ? 6.791 -8.185 -7.114 1.00 74.06 85 LYS A N 1
ATOM 677 C CA . LYS A 1 85 ? 6.753 -8.360 -8.577 1.00 74.06 85 LYS A CA 1
ATOM 678 C C . LYS A 1 85 ? 7.279 -7.156 -9.365 1.00 74.06 85 LYS A C 1
ATOM 680 O O . LYS A 1 85 ? 7.444 -7.262 -10.579 1.00 74.06 85 LYS A O 1
ATOM 685 N N . LEU A 1 86 ? 7.394 -6.000 -8.721 1.00 74.81 86 LEU A N 1
ATOM 686 C CA . LEU A 1 86 ? 7.939 -4.762 -9.268 1.00 74.81 86 LEU A CA 1
ATOM 687 C C . LEU A 1 86 ? 9.440 -4.656 -9.009 1.00 74.81 86 LEU A C 1
ATOM 689 O O . LEU A 1 86 ? 10.156 -4.189 -9.883 1.00 74.81 86 LEU A O 1
ATOM 693 N N . ASP A 1 87 ? 9.916 -5.126 -7.858 1.00 74.44 87 ASP A N 1
ATOM 694 C CA . ASP A 1 87 ? 11.349 -5.254 -7.596 1.00 74.44 87 ASP A CA 1
ATOM 695 C C . ASP A 1 87 ? 11.990 -6.287 -8.537 1.00 74.44 87 ASP A C 1
ATOM 697 O O . ASP A 1 87 ? 13.083 -6.045 -9.018 1.00 74.44 87 ASP A O 1
ATOM 701 N N . ASP A 1 88 ? 11.287 -7.364 -8.913 1.00 75.69 88 ASP A N 1
ATOM 702 C CA . ASP A 1 88 ? 11.770 -8.330 -9.923 1.00 75.69 88 ASP A CA 1
ATOM 703 C C . ASP A 1 88 ? 11.954 -7.728 -11.339 1.00 75.69 88 ASP A C 1
ATOM 705 O O . ASP A 1 88 ? 12.560 -8.354 -12.210 1.00 75.69 88 ASP A O 1
ATOM 709 N N . LEU A 1 89 ? 11.391 -6.543 -11.597 1.00 67.56 89 LEU A N 1
ATOM 710 C CA . LEU A 1 89 ? 11.467 -5.832 -12.881 1.00 67.56 89 LEU A CA 1
ATOM 711 C C . LEU A 1 89 ? 12.726 -4.952 -13.010 1.00 67.56 89 LEU A C 1
ATOM 713 O O . LEU A 1 89 ? 13.021 -4.509 -14.123 1.00 67.56 89 LEU A O 1
ATOM 717 N N . PHE A 1 90 ? 13.436 -4.681 -11.907 1.00 62.66 90 PHE A N 1
ATOM 718 C CA . PHE A 1 90 ? 14.615 -3.806 -11.839 1.00 62.66 90 PHE A CA 1
ATOM 719 C C . PHE A 1 90 ? 15.850 -4.542 -11.311 1.00 62.66 90 PHE A C 1
ATOM 721 O O . PHE A 1 90 ? 16.962 -4.181 -11.761 1.00 62.66 90 PHE A O 1
#